Protein AF-A0A917WLZ9-F1 (afdb_monomer_lite)

Sequence (105 aa):
MALDDQMRDAAAGGGAPDATLGRAFGTPAGMTPEDIEARSELGRFIPKASLPGDRDDLIAGATEMNAPDEVIDVLSRLPEGEVYDTVYQAWAALGGRNEDPSRRP

InterPro domains:
  IPR021527 Protein of unknown function DUF2795 [PF11387] (39-88)

pLDDT: mean 71.89, std 22.55, range [35.66, 96.69]

Structure (mmCIF, N/CA/C/O backbone):
data_AF-A0A917WLZ9-F1
#
_entry.id   AF-A0A917WLZ9-F1
#
loop_
_atom_site.group_PDB
_atom_site.id
_atom_site.type_symbol
_atom_site.label_atom_id
_atom_site.label_alt_id
_atom_site.label_comp_id
_atom_site.label_asym_id
_atom_site.label_entity_id
_atom_site.label_seq_id
_atom_site.pdbx_PDB_ins_code
_atom_site.Cartn_x
_atom_site.Cartn_y
_atom_site.Cartn_z
_atom_site.occupancy
_atom_site.B_iso_or_equiv
_atom_site.auth_seq_id
_atom_site.auth_comp_id
_atom_site.auth_asym_id
_atom_site.auth_atom_id
_atom_site.pdbx_PDB_model_num
ATOM 1 N N . MET A 1 1 ? 46.312 -7.351 -34.053 1.00 46.97 1 MET A N 1
ATOM 2 C CA . MET A 1 1 ? 44.949 -7.774 -34.422 1.00 46.97 1 MET A CA 1
ATOM 3 C C . MET A 1 1 ? 44.901 -9.287 -34.294 1.00 46.97 1 MET A C 1
ATOM 5 O O . MET A 1 1 ? 45.499 -9.956 -35.120 1.00 46.97 1 MET A O 1
ATOM 9 N N . ALA A 1 2 ? 44.324 -9.786 -33.203 1.00 42.12 2 ALA A N 1
ATOM 10 C CA . ALA A 1 2 ? 43.895 -11.173 -33.007 1.00 42.12 2 ALA A CA 1
ATOM 11 C C . ALA A 1 2 ? 42.988 -11.152 -31.767 1.00 42.12 2 ALA A C 1
ATOM 13 O O . ALA A 1 2 ? 43.446 -10.811 -30.678 1.00 42.12 2 ALA A O 1
ATOM 14 N N . LEU A 1 3 ? 41.695 -11.365 -31.988 1.00 47.81 3 LEU A N 1
ATOM 15 C CA . LEU A 1 3 ? 40.606 -11.278 -31.024 1.00 47.81 3 LEU A CA 1
ATOM 16 C C . LEU A 1 3 ? 39.925 -12.643 -31.034 1.00 47.81 3 LEU A C 1
ATOM 18 O O . LEU A 1 3 ? 38.979 -12.786 -31.781 1.00 47.81 3 LEU A O 1
ATOM 22 N N . ASP A 1 4 ? 40.397 -13.616 -30.259 1.00 44.97 4 ASP A N 1
ATOM 23 C CA . ASP A 1 4 ? 39.753 -14.932 -30.144 1.00 44.97 4 ASP A CA 1
ATOM 24 C C . ASP A 1 4 ? 40.293 -15.658 -28.900 1.00 44.97 4 ASP A C 1
ATOM 26 O O . ASP A 1 4 ? 41.377 -16.226 -28.963 1.00 44.97 4 ASP A O 1
ATOM 30 N N . ASP A 1 5 ? 39.582 -15.588 -27.768 1.00 42.75 5 ASP A N 1
ATOM 31 C CA . ASP A 1 5 ? 39.465 -16.698 -26.794 1.00 42.75 5 ASP A CA 1
ATOM 32 C C . ASP A 1 5 ? 38.358 -16.378 -25.772 1.00 42.75 5 ASP A C 1
ATOM 34 O O . ASP A 1 5 ? 38.55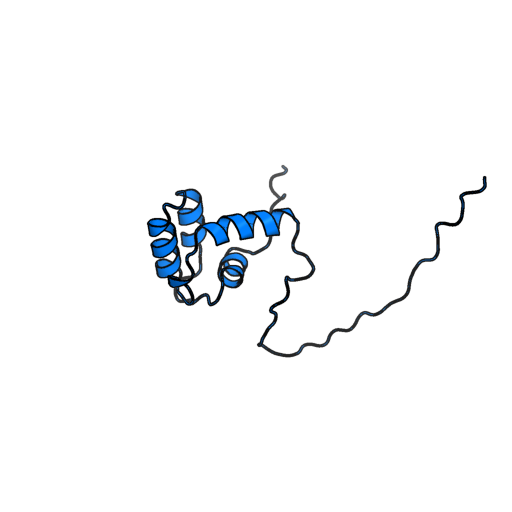4 -16.190 -24.571 1.00 42.75 5 ASP A O 1
ATOM 38 N N . GLN A 1 6 ? 37.143 -16.234 -26.292 1.00 53.31 6 GLN A N 1
ATOM 39 C CA . GLN A 1 6 ? 35.942 -16.482 -25.514 1.00 53.31 6 GLN A CA 1
ATOM 40 C C . GLN A 1 6 ? 35.829 -18.006 -25.403 1.00 53.31 6 GLN A C 1
ATOM 42 O O . GLN A 1 6 ? 35.624 -18.635 -26.433 1.00 53.31 6 GLN A O 1
ATOM 47 N N . MET A 1 7 ? 36.021 -18.57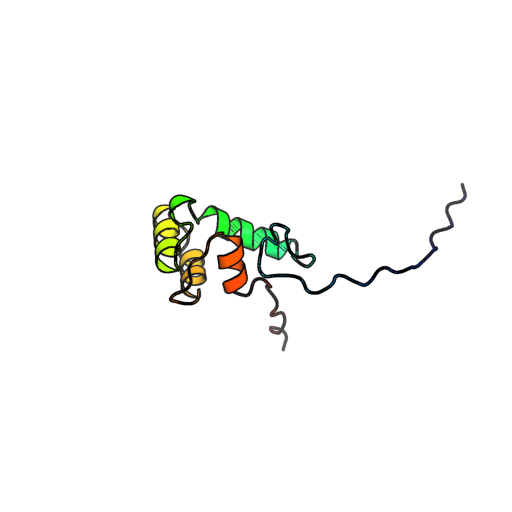0 -24.199 1.00 46.59 7 MET A N 1
ATOM 48 C CA . MET A 1 7 ? 35.411 -19.811 -23.664 1.00 46.59 7 MET A CA 1
ATOM 49 C C . MET A 1 7 ? 36.260 -20.404 -22.525 1.00 46.59 7 MET A C 1
ATOM 51 O O . MET A 1 7 ? 37.178 -21.193 -22.742 1.00 46.59 7 MET A O 1
ATOM 55 N N . ARG A 1 8 ? 35.873 -20.115 -21.277 1.00 43.78 8 ARG A N 1
ATOM 56 C CA . ARG A 1 8 ? 36.077 -21.057 -20.168 1.00 43.78 8 ARG A CA 1
ATOM 57 C C . ARG A 1 8 ? 34.886 -21.013 -19.219 1.00 43.78 8 ARG A C 1
ATOM 59 O O . ARG A 1 8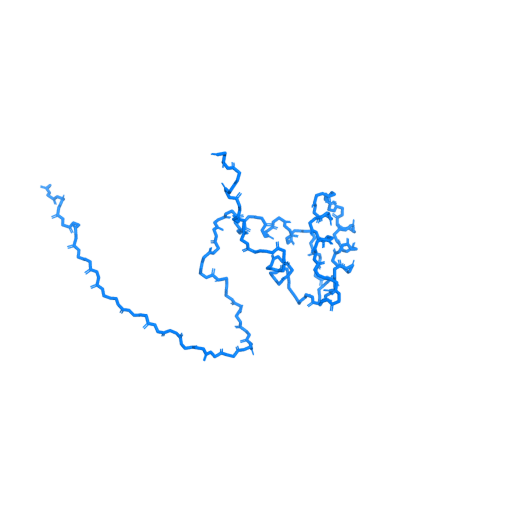 ? 34.753 -20.125 -18.384 1.00 43.78 8 ARG A O 1
ATOM 66 N N . ASP A 1 9 ? 34.023 -21.991 -19.439 1.00 37.25 9 ASP A N 1
ATOM 67 C CA . ASP A 1 9 ? 32.874 -22.374 -18.635 1.00 37.25 9 ASP A CA 1
ATOM 68 C C . ASP A 1 9 ? 33.238 -22.871 -17.224 1.00 37.25 9 ASP A C 1
ATOM 70 O O . ASP A 1 9 ? 34.282 -23.487 -17.009 1.00 37.25 9 ASP A O 1
ATOM 74 N N . ALA A 1 10 ? 32.258 -22.673 -16.337 1.00 41.81 10 ALA A N 1
ATOM 75 C CA . ALA A 1 10 ? 31.784 -23.567 -15.274 1.00 41.81 10 ALA A CA 1
ATOM 76 C C . ALA A 1 10 ? 32.684 -23.951 -14.076 1.00 41.81 10 ALA A C 1
ATOM 78 O O . ALA A 1 10 ? 33.612 -24.743 -14.189 1.00 41.81 10 ALA A O 1
ATOM 79 N N . ALA A 1 11 ? 32.246 -23.529 -12.879 1.00 36.84 11 ALA A N 1
ATOM 80 C CA . ALA A 1 11 ? 32.037 -24.368 -11.679 1.00 36.84 11 ALA A CA 1
ATOM 81 C C . ALA A 1 11 ? 31.471 -23.476 -10.548 1.00 36.84 11 ALA A C 1
ATOM 83 O O . ALA A 1 11 ? 32.097 -22.504 -10.148 1.00 36.84 11 ALA A O 1
ATOM 84 N N . ALA A 1 12 ? 30.199 -23.631 -10.177 1.00 42.94 12 ALA A N 1
ATOM 85 C CA . ALA A 1 12 ? 29.711 -24.524 -9.117 1.00 42.94 12 ALA A CA 1
ATOM 86 C C . ALA A 1 12 ? 29.736 -23.880 -7.716 1.00 42.94 12 ALA A C 1
ATOM 88 O O . ALA A 1 12 ? 30.784 -23.553 -7.171 1.00 42.94 12 ALA A O 1
ATOM 89 N N . GLY A 1 13 ? 28.547 -23.758 -7.124 1.00 35.88 13 GLY A N 1
ATOM 90 C CA . GLY A 1 13 ? 28.353 -23.309 -5.748 1.00 35.88 13 GLY A CA 1
ATOM 91 C C . GLY A 1 13 ? 26.879 -23.262 -5.358 1.00 35.88 13 GLY A C 1
ATOM 92 O O . GLY A 1 13 ? 26.406 -22.248 -4.862 1.00 35.88 13 GLY A O 1
ATOM 93 N N . GLY A 1 14 ? 26.131 -24.331 -5.649 1.00 45.91 14 GLY A N 1
ATOM 94 C CA . GLY A 1 14 ? 24.788 -24.524 -5.109 1.00 45.91 14 GLY A CA 1
ATOM 95 C C . GLY A 1 14 ? 24.868 -24.934 -3.640 1.00 45.91 14 GLY A C 1
ATOM 96 O O . GLY A 1 14 ? 25.574 -25.882 -3.303 1.00 45.91 14 GLY A O 1
ATOM 97 N N . GLY A 1 15 ? 24.138 -24.221 -2.785 1.00 41.72 15 GLY A N 1
ATOM 98 C CA . GLY A 1 15 ? 23.960 -24.571 -1.380 1.00 41.72 15 GLY A CA 1
ATOM 99 C C . GLY A 1 15 ? 23.716 -23.346 -0.510 1.00 41.72 15 GLY A C 1
ATOM 100 O O . GLY A 1 15 ? 24.645 -22.843 0.110 1.00 41.72 15 GLY A O 1
ATOM 101 N N . ALA A 1 16 ? 22.467 -22.887 -0.433 1.00 47.56 16 ALA A N 1
ATOM 102 C CA . ALA A 1 16 ? 22.026 -22.039 0.670 1.00 47.56 16 ALA A CA 1
ATOM 103 C C . ALA A 1 16 ? 20.999 -22.837 1.494 1.00 47.56 16 ALA A C 1
ATOM 105 O O . ALA A 1 16 ? 19.982 -23.248 0.930 1.00 47.56 16 ALA A O 1
ATOM 106 N N . PRO A 1 17 ? 21.287 -23.138 2.774 1.00 43.25 17 PRO A N 1
ATOM 107 C CA . PRO A 1 17 ? 20.392 -23.896 3.633 1.00 43.25 17 PRO A CA 1
ATOM 108 C C . PRO A 1 17 ? 19.203 -23.054 4.102 1.00 43.25 17 PRO A C 1
ATOM 110 O O . PRO A 1 17 ? 19.330 -21.861 4.376 1.00 43.25 17 PRO A O 1
ATOM 113 N N . ASP A 1 18 ? 18.074 -23.743 4.233 1.00 46.53 18 ASP A N 1
ATOM 114 C CA . ASP A 1 18 ? 16.902 -23.359 5.010 1.00 46.53 18 ASP A CA 1
ATOM 115 C C . ASP A 1 18 ? 17.317 -22.768 6.369 1.00 46.53 18 ASP A C 1
ATOM 117 O O . ASP A 1 18 ? 17.911 -23.450 7.206 1.00 46.53 18 ASP A O 1
ATOM 121 N N . ALA A 1 19 ? 17.058 -21.475 6.561 1.00 35.66 19 ALA A N 1
ATOM 122 C CA . ALA A 1 19 ? 17.147 -20.825 7.858 1.00 35.66 19 ALA A CA 1
ATOM 123 C C . ALA A 1 19 ? 16.233 -19.594 7.891 1.00 35.66 19 ALA A C 1
ATOM 125 O O . ALA A 1 19 ? 16.601 -18.502 7.464 1.00 35.66 19 ALA A O 1
ATOM 126 N N . THR A 1 20 ? 15.078 -19.802 8.519 1.00 36.16 20 THR A N 1
ATOM 127 C CA . THR A 1 20 ? 14.510 -18.864 9.493 1.00 36.16 20 THR A CA 1
ATOM 128 C C . THR A 1 20 ? 13.746 -17.665 8.927 1.00 36.16 20 THR A C 1
ATOM 130 O O . THR A 1 20 ? 14.305 -16.693 8.432 1.00 36.16 20 THR A O 1
ATOM 133 N N . LEU A 1 21 ? 12.427 -17.708 9.138 1.00 48.88 21 LEU A N 1
ATOM 134 C CA . LEU A 1 21 ? 11.547 -16.552 9.330 1.00 48.88 21 LEU A CA 1
ATOM 135 C C . LEU A 1 21 ? 12.289 -15.390 10.017 1.00 48.88 21 LEU A C 1
ATOM 137 O O . LEU A 1 21 ? 12.481 -15.393 11.231 1.00 48.88 21 LEU A O 1
ATOM 141 N N . GLY A 1 22 ? 12.716 -14.400 9.236 1.00 40.97 22 GLY A N 1
ATOM 142 C CA . GLY A 1 22 ? 13.363 -13.204 9.759 1.00 40.97 22 GLY A CA 1
ATOM 143 C C . GLY A 1 22 ? 14.360 -12.592 8.782 1.00 40.97 22 GLY A C 1
ATOM 144 O O . GLY A 1 22 ? 15.462 -13.093 8.604 1.00 40.97 22 GLY A O 1
ATOM 145 N N . ARG A 1 23 ? 14.010 -11.418 8.242 1.00 45.25 23 ARG A N 1
ATOM 146 C CA . ARG A 1 23 ? 14.958 -10.449 7.660 1.00 45.25 23 ARG A CA 1
ATOM 147 C C . ARG A 1 23 ? 15.571 -10.795 6.287 1.00 45.25 23 ARG A C 1
ATOM 149 O O . ARG A 1 23 ? 16.760 -10.580 6.080 1.00 45.25 23 ARG A O 1
ATOM 156 N N . ALA A 1 24 ? 14.765 -11.146 5.286 1.00 43.78 24 ALA A N 1
ATOM 157 C CA . ALA A 1 24 ? 15.169 -10.961 3.886 1.00 43.78 24 ALA A CA 1
ATOM 158 C C . ALA A 1 24 ? 14.823 -9.532 3.412 1.00 43.78 24 ALA A C 1
ATOM 160 O O . ALA A 1 24 ? 13.889 -9.319 2.647 1.00 43.78 24 ALA A O 1
ATOM 161 N N . PHE A 1 25 ? 15.571 -8.525 3.883 1.00 44.97 25 PHE A N 1
ATOM 162 C CA . PHE A 1 25 ? 15.630 -7.215 3.212 1.00 44.97 25 PHE A CA 1
ATOM 163 C C . PHE A 1 25 ? 16.680 -7.297 2.104 1.00 44.97 25 PHE A C 1
ATOM 165 O O . PHE A 1 25 ? 17.779 -6.763 2.211 1.00 44.97 25 PHE A O 1
ATOM 172 N N . GLY A 1 26 ? 16.347 -8.037 1.060 1.00 43.94 26 GLY A N 1
ATOM 173 C CA . GLY A 1 26 ? 17.144 -8.158 -0.146 1.00 43.94 26 GLY A CA 1
ATOM 174 C C . GLY A 1 26 ? 16.197 -8.649 -1.214 1.00 43.94 26 GLY A C 1
ATOM 175 O O . GLY A 1 26 ? 15.624 -9.722 -1.063 1.00 43.94 26 GLY A O 1
ATOM 176 N N . THR A 1 27 ? 15.964 -7.817 -2.225 1.00 46.97 27 THR A N 1
ATOM 177 C CA . THR A 1 27 ? 15.190 -8.158 -3.423 1.00 46.97 27 THR A CA 1
ATOM 178 C C . THR A 1 27 ? 15.447 -9.611 -3.822 1.00 46.97 27 THR A C 1
ATOM 180 O O . THR A 1 27 ? 16.620 -9.967 -3.979 1.00 46.97 27 THR A O 1
ATOM 183 N N . PRO A 1 28 ? 14.408 -10.453 -3.959 1.00 49.38 28 PRO A N 1
ATOM 184 C CA . PRO A 1 28 ? 14.605 -11.829 -4.383 1.00 49.38 28 PRO A CA 1
ATOM 185 C C . PRO A 1 28 ? 15.334 -11.827 -5.729 1.00 49.38 28 PRO A C 1
ATOM 187 O O . PRO A 1 28 ? 14.962 -11.099 -6.652 1.00 49.38 28 PRO A O 1
ATOM 190 N N . ALA A 1 29 ? 16.406 -12.614 -5.830 1.00 46.72 29 ALA A N 1
ATOM 191 C CA . ALA A 1 29 ? 17.046 -12.889 -7.107 1.00 46.72 29 ALA A CA 1
ATOM 192 C C . ALA A 1 29 ? 15.994 -13.552 -8.013 1.00 46.72 29 ALA A C 1
ATOM 194 O O . ALA A 1 29 ? 15.564 -14.668 -7.734 1.00 46.72 29 ALA A O 1
ATOM 195 N N . GLY A 1 30 ? 15.522 -12.823 -9.028 1.00 52.78 30 GLY A N 1
ATOM 196 C CA . GLY A 1 30 ? 14.404 -13.237 -9.886 1.00 52.78 30 GLY A CA 1
ATOM 197 C C . GLY A 1 30 ? 13.386 -12.140 -10.213 1.00 52.78 30 GLY A C 1
ATOM 198 O O . GLY A 1 30 ? 12.506 -12.386 -11.024 1.00 52.78 30 GLY A O 1
ATOM 199 N N . MET A 1 31 ? 13.498 -10.945 -9.622 1.00 58.56 31 MET A N 1
ATOM 200 C CA . MET A 1 31 ? 12.646 -9.803 -9.978 1.00 58.56 31 MET A CA 1
ATOM 201 C C . MET A 1 31 ? 13.058 -9.255 -11.353 1.00 58.56 31 MET A C 1
ATOM 203 O O . MET A 1 31 ? 14.203 -8.825 -11.532 1.00 58.56 31 MET A O 1
ATOM 207 N N . THR A 1 32 ? 12.155 -9.300 -12.331 1.00 63.97 32 THR A N 1
ATOM 208 C CA . THR A 1 32 ? 12.398 -8.708 -13.654 1.00 63.97 32 THR A CA 1
ATOM 209 C C . THR A 1 32 ? 12.435 -7.173 -13.547 1.00 63.97 32 THR A C 1
ATOM 211 O O . THR A 1 32 ? 11.926 -6.603 -12.577 1.00 63.97 32 THR A O 1
ATOM 214 N N . PRO A 1 33 ? 13.033 -6.452 -14.511 1.00 63.38 33 PRO A N 1
ATOM 215 C CA . PRO A 1 33 ? 12.937 -4.990 -14.554 1.00 63.38 33 PRO A CA 1
ATOM 216 C C . PRO A 1 33 ? 11.483 -4.488 -14.518 1.00 63.38 33 PRO A C 1
ATOM 218 O O . PRO A 1 33 ? 11.201 -3.483 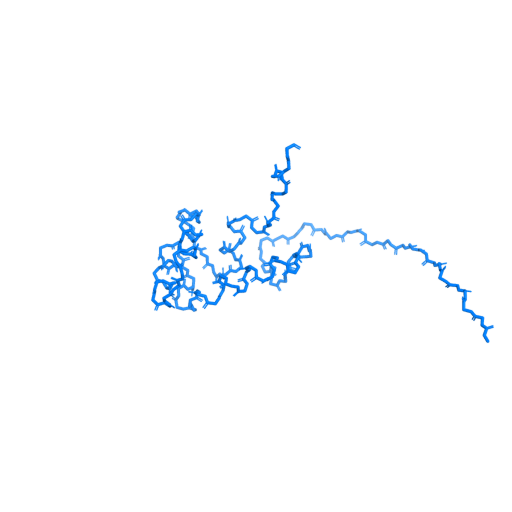-13.871 1.00 63.38 33 PRO A O 1
ATOM 221 N N . GLU A 1 34 ? 10.570 -5.232 -15.143 1.00 65.31 34 GLU A N 1
ATOM 222 C CA . GLU A 1 34 ? 9.129 -4.959 -15.192 1.00 65.31 34 GLU A CA 1
ATOM 223 C C . GLU A 1 34 ? 8.492 -5.085 -13.798 1.00 65.31 34 GLU A C 1
ATOM 225 O O . GLU A 1 34 ? 7.725 -4.220 -13.377 1.00 65.31 34 GLU A O 1
ATOM 230 N N . ASP A 1 35 ? 8.886 -6.102 -13.025 1.00 68.50 35 ASP A N 1
ATOM 231 C CA . ASP A 1 35 ? 8.444 -6.272 -11.636 1.00 68.50 35 ASP A CA 1
ATOM 232 C C . ASP A 1 35 ? 8.923 -5.118 -10.732 1.00 68.50 35 ASP A C 1
ATOM 234 O O . ASP A 1 35 ? 8.212 -4.683 -9.820 1.00 68.50 35 ASP A O 1
ATOM 238 N N . ILE A 1 36 ? 10.134 -4.597 -10.970 1.00 74.19 36 ILE A N 1
ATOM 239 C CA . ILE A 1 36 ? 10.672 -3.446 -10.227 1.00 74.19 36 ILE A CA 1
ATOM 240 C C . ILE A 1 36 ? 9.883 -2.176 -10.552 1.00 74.19 36 ILE A C 1
ATOM 242 O O . ILE A 1 36 ? 9.610 -1.386 -9.640 1.00 74.19 36 ILE A O 1
ATOM 246 N N . GLU A 1 37 ? 9.534 -1.974 -11.822 1.00 78.38 37 GLU A N 1
ATOM 247 C CA . GLU A 1 37 ? 8.763 -0.820 -12.280 1.00 78.38 37 GLU A CA 1
ATOM 248 C C . GLU A 1 37 ? 7.343 -0.849 -11.702 1.00 78.38 37 GLU A C 1
ATOM 250 O O . GLU A 1 37 ? 6.962 0.094 -11.006 1.00 78.38 37 GLU A O 1
ATOM 255 N N . ALA A 1 38 ? 6.642 -1.981 -11.825 1.00 76.31 38 ALA A N 1
ATOM 256 C CA . ALA A 1 38 ? 5.303 -2.175 -11.262 1.00 76.31 38 ALA A CA 1
ATOM 257 C C . ALA A 1 38 ? 5.275 -1.993 -9.733 1.00 76.31 38 ALA A C 1
ATOM 259 O O . ALA A 1 38 ? 4.387 -1.341 -9.176 1.00 76.31 38 ALA A O 1
ATOM 260 N N . ARG A 1 39 ? 6.287 -2.509 -9.019 1.00 83.19 39 ARG A N 1
ATOM 261 C CA . ARG A 1 39 ? 6.408 -2.279 -7.570 1.00 83.19 39 ARG A CA 1
ATOM 262 C C . ARG A 1 39 ? 6.645 -0.804 -7.248 1.00 83.19 39 ARG A C 1
ATOM 264 O O . ARG A 1 39 ? 6.133 -0.304 -6.249 1.00 83.19 39 ARG A O 1
ATOM 271 N N . SER A 1 40 ? 7.478 -0.124 -8.033 1.00 83.94 40 SER A N 1
ATOM 272 C CA . SER A 1 40 ? 7.813 1.285 -7.791 1.00 83.94 40 SER A CA 1
ATOM 273 C C . SER A 1 40 ? 6.617 2.198 -8.048 1.00 83.94 40 SER A C 1
ATO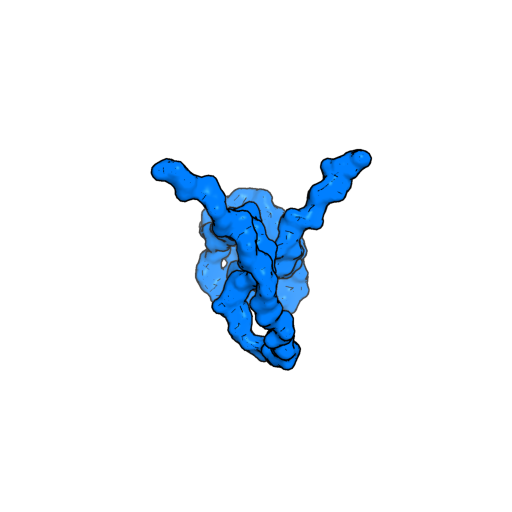M 275 O O . SER A 1 40 ? 6.431 3.172 -7.319 1.00 83.94 40 SER A O 1
ATOM 277 N N . GLU A 1 41 ? 5.795 1.858 -9.037 1.00 85.31 41 GLU A N 1
ATOM 278 C CA . GLU A 1 41 ? 4.521 2.516 -9.307 1.00 85.31 41 GLU A CA 1
ATOM 279 C C . GLU A 1 41 ? 3.557 2.370 -8.127 1.00 85.31 41 GLU A C 1
ATOM 281 O O . GLU A 1 41 ? 3.112 3.379 -7.582 1.00 85.31 41 GLU A O 1
ATOM 286 N N . LEU A 1 42 ? 3.345 1.145 -7.631 1.00 85.75 42 LEU A N 1
ATOM 287 C CA . LEU A 1 42 ? 2.524 0.909 -6.439 1.00 85.75 42 LEU A CA 1
ATOM 288 C C . LEU A 1 42 ? 3.072 1.657 -5.210 1.00 85.75 42 LEU A C 1
ATOM 290 O O . LEU A 1 42 ? 2.340 2.327 -4.482 1.00 85.75 42 LEU A O 1
ATOM 294 N N . GLY A 1 43 ? 4.389 1.598 -5.001 1.00 88.00 43 GLY A N 1
ATOM 295 C CA . GLY A 1 43 ? 5.061 2.246 -3.876 1.00 88.00 43 GLY A CA 1
ATOM 296 C C . GLY A 1 43 ? 5.001 3.774 -3.888 1.00 88.00 43 GLY A C 1
ATOM 297 O O . GLY A 1 43 ? 5.184 4.383 -2.835 1.00 88.00 43 GLY A O 1
ATOM 298 N N . ARG A 1 44 ? 4.723 4.407 -5.035 1.00 91.50 44 ARG A N 1
ATOM 299 C CA . ARG A 1 44 ? 4.530 5.863 -5.118 1.00 91.50 44 ARG A CA 1
ATOM 300 C C . ARG A 1 44 ? 3.249 6.312 -4.420 1.00 91.50 44 ARG A C 1
ATOM 302 O O . ARG A 1 44 ? 3.211 7.443 -3.943 1.00 91.50 44 ARG A O 1
ATOM 309 N N . PHE A 1 45 ? 2.237 5.452 -4.359 1.00 94.62 45 PHE A N 1
ATOM 310 C CA . PHE A 1 45 ? 0.916 5.788 -3.830 1.00 94.62 45 PHE A CA 1
ATOM 311 C C . PHE A 1 45 ? 0.673 5.280 -2.410 1.00 94.62 45 PHE A C 1
ATOM 313 O O . PHE A 1 45 ? -0.343 5.616 -1.822 1.00 94.62 45 PHE A O 1
ATOM 320 N N . ILE A 1 46 ? 1.604 4.525 -1.826 1.00 92.31 46 ILE A N 1
ATOM 321 C CA . ILE A 1 46 ? 1.481 4.044 -0.448 1.00 92.31 46 ILE A CA 1
ATOM 322 C C . ILE A 1 46 ? 2.282 4.970 0.479 1.00 92.31 46 ILE A C 1
ATOM 324 O O . ILE A 1 46 ? 3.520 4.919 0.479 1.00 92.31 46 ILE A O 1
ATOM 328 N N . PRO A 1 47 ? 1.626 5.830 1.282 1.00 90.62 47 PRO A N 1
ATOM 329 C CA . PRO A 1 47 ? 2.333 6.684 2.221 1.00 90.62 47 PRO A CA 1
ATOM 330 C C . PRO A 1 47 ? 2.897 5.849 3.375 1.00 90.62 47 PRO A C 1
ATOM 332 O O . PRO A 1 47 ? 2.308 4.866 3.814 1.00 90.62 47 PRO A O 1
ATOM 335 N N . LYS A 1 48 ? 4.026 6.289 3.945 1.00 90.00 48 LYS A N 1
ATOM 336 C CA . LYS A 1 48 ? 4.620 5.631 5.125 1.00 90.00 48 LYS A CA 1
ATOM 337 C C . LYS A 1 48 ? 3.679 5.590 6.333 1.00 90.00 48 LYS A C 1
ATOM 339 O O . LYS A 1 48 ? 3.899 4.775 7.211 1.00 90.00 48 LYS A O 1
ATOM 344 N N . ALA A 1 49 ? 2.691 6.483 6.393 1.00 91.38 49 ALA A N 1
ATOM 345 C CA . ALA A 1 49 ? 1.701 6.523 7.466 1.00 91.38 49 ALA A CA 1
ATOM 346 C C . ALA A 1 49 ? 0.713 5.345 7.416 1.00 91.38 49 ALA A C 1
ATOM 348 O O . ALA A 1 49 ? 0.186 4.979 8.458 1.00 91.38 49 ALA A O 1
ATOM 349 N N . SER A 1 50 ? 0.518 4.731 6.244 1.00 92.75 50 SER A N 1
ATOM 350 C CA . SER A 1 50 ? -0.304 3.525 6.065 1.00 92.75 50 SER A CA 1
ATOM 351 C C . SER A 1 50 ? 0.464 2.229 6.332 1.00 92.75 50 SER A C 1
ATOM 353 O O . SER A 1 50 ? -0.047 1.151 6.059 1.00 92.75 50 SER A O 1
ATOM 355 N N . LEU A 1 51 ? 1.719 2.315 6.791 1.00 89.75 51 LEU A N 1
ATOM 356 C CA . LEU A 1 51 ? 2.569 1.162 7.072 1.00 89.75 51 LEU A CA 1
ATOM 357 C C . LEU A 1 51 ? 3.135 1.240 8.504 1.00 89.75 51 LEU A C 1
ATOM 359 O O . LEU A 1 51 ? 3.688 2.278 8.880 1.00 89.75 51 LEU A O 1
ATOM 363 N N . PRO A 1 52 ? 3.108 0.140 9.278 1.00 94.81 52 PRO A N 1
ATOM 364 C CA . PRO A 1 52 ? 2.389 -1.103 8.994 1.00 94.81 52 PRO A CA 1
ATOM 365 C C . PRO A 1 52 ? 0.870 -0.874 8.966 1.00 94.81 52 PRO A C 1
ATOM 367 O O . PRO A 1 52 ? 0.361 -0.105 9.777 1.00 94.81 52 PRO A O 1
ATOM 370 N N . GLY A 1 53 ? 0.172 -1.537 8.047 1.00 95.00 53 GLY A N 1
ATOM 371 C CA . GLY A 1 53 ? -1.275 -1.389 7.881 1.00 95.00 53 GLY A CA 1
ATOM 372 C C . GLY A 1 53 ? -1.883 -2.544 7.098 1.00 95.00 53 GLY A C 1
ATOM 373 O O . GLY A 1 53 ? -1.169 -3.292 6.419 1.00 95.00 53 GLY A O 1
ATOM 374 N N . ASP A 1 54 ? -3.190 -2.720 7.243 1.00 95.38 54 ASP A N 1
ATOM 375 C CA . ASP A 1 54 ? -3.943 -3.716 6.484 1.00 95.38 54 ASP A CA 1
ATOM 376 C C . ASP A 1 54 ? -4.347 -3.194 5.095 1.00 95.38 54 ASP A C 1
ATOM 378 O O . ASP A 1 54 ? -3.982 -2.094 4.672 1.00 95.38 54 ASP A O 1
ATOM 382 N N . ARG A 1 55 ? -5.083 -4.009 4.335 1.00 94.94 55 ARG A N 1
ATOM 383 C CA . ARG A 1 55 ? -5.584 -3.619 3.013 1.00 94.94 55 ARG A CA 1
ATOM 384 C C . ARG A 1 55 ? -6.338 -2.286 3.036 1.00 94.94 55 ARG A C 1
ATOM 386 O O . ARG A 1 55 ? -6.160 -1.482 2.120 1.00 94.94 55 ARG A O 1
ATOM 393 N N . ASP A 1 56 ? -7.179 -2.065 4.037 1.00 96.56 56 ASP A N 1
ATOM 394 C CA . ASP A 1 56 ? -8.048 -0.895 4.094 1.00 96.56 56 ASP A CA 1
ATOM 395 C C . ASP A 1 56 ? -7.226 0.356 4.454 1.00 96.56 56 ASP A C 1
ATOM 397 O O . ASP A 1 56 ? -7.424 1.409 3.841 1.00 96.56 56 ASP A O 1
ATOM 401 N N . ASP A 1 57 ? -6.219 0.224 5.328 1.00 96.69 57 ASP A N 1
ATOM 402 C CA . ASP A 1 57 ? -5.239 1.286 5.620 1.00 96.69 57 ASP A CA 1
ATOM 403 C C . ASP A 1 57 ? -4.437 1.702 4.373 1.00 96.69 57 ASP A C 1
ATOM 405 O O . ASP A 1 57 ? -4.168 2.892 4.142 1.00 96.69 57 ASP A O 1
ATOM 409 N N . LEU A 1 58 ? -4.048 0.722 3.548 1.00 95.31 58 LEU A N 1
ATOM 410 C CA . LEU A 1 58 ? -3.331 0.963 2.295 1.00 95.31 58 LEU A CA 1
ATOM 411 C C . LEU A 1 58 ? -4.222 1.650 1.254 1.00 95.31 58 LEU A C 1
ATOM 413 O O . LEU A 1 58 ? -3.774 2.600 0.609 1.00 95.31 58 LEU A O 1
ATOM 417 N N . ILE A 1 59 ? -5.476 1.209 1.105 1.00 96.00 59 ILE A N 1
ATOM 418 C CA . ILE A 1 59 ? -6.458 1.839 0.207 1.00 96.00 59 ILE A CA 1
ATOM 419 C C . ILE A 1 59 ? -6.746 3.274 0.649 1.00 96.00 59 ILE A C 1
ATOM 421 O O . ILE A 1 59 ? -6.775 4.176 -0.192 1.00 96.00 59 ILE A O 1
ATOM 425 N N . ALA A 1 60 ? -6.922 3.509 1.952 1.00 96.50 60 ALA A N 1
ATOM 426 C CA . ALA A 1 60 ? -7.146 4.844 2.495 1.00 96.50 60 ALA A CA 1
ATOM 427 C C . ALA A 1 60 ? -5.964 5.774 2.187 1.00 96.50 60 ALA A C 1
ATOM 429 O O . ALA A 1 60 ? -6.162 6.847 1.617 1.00 96.50 60 ALA A O 1
ATOM 430 N N . GLY A 1 61 ? -4.731 5.328 2.451 1.00 95.56 61 GLY A N 1
ATOM 431 C CA . GLY A 1 61 ? -3.529 6.108 2.145 1.00 95.56 61 GLY A CA 1
ATOM 432 C C . GLY A 1 61 ? -3.330 6.377 0.654 1.00 95.56 61 GLY A C 1
ATOM 433 O O . GLY A 1 61 ? -2.959 7.485 0.264 1.00 95.56 61 GLY A O 1
ATOM 434 N N . ALA A 1 62 ? -3.622 5.390 -0.193 1.00 95.31 62 ALA A N 1
ATOM 435 C CA . ALA A 1 62 ? -3.594 5.561 -1.641 1.00 95.31 62 ALA A CA 1
ATOM 436 C C . ALA A 1 62 ? -4.652 6.567 -2.114 1.00 95.31 62 ALA A C 1
ATOM 438 O O . ALA A 1 62 ? -4.362 7.437 -2.936 1.00 95.31 62 ALA A O 1
ATOM 439 N N . THR A 1 63 ? -5.851 6.521 -1.538 1.00 95.56 63 THR A N 1
ATOM 440 C CA . THR A 1 63 ? -6.924 7.479 -1.835 1.00 95.56 63 THR A CA 1
ATOM 441 C C . THR A 1 63 ? -6.533 8.901 -1.427 1.00 95.56 63 THR A C 1
ATOM 443 O O . THR A 1 63 ? -6.705 9.835 -2.209 1.00 95.56 63 THR A O 1
ATOM 446 N N . GLU A 1 64 ? -5.931 9.083 -0.246 1.00 95.62 64 GLU A N 1
ATOM 447 C CA . GLU A 1 64 ? -5.404 10.382 0.206 1.00 95.62 64 GLU A CA 1
ATOM 448 C C . GLU A 1 64 ? -4.324 10.936 -0.738 1.00 95.62 64 GLU A C 1
ATOM 450 O O . GLU A 1 64 ? -4.249 12.142 -0.988 1.00 95.62 64 GLU A O 1
ATOM 455 N N . MET A 1 65 ? -3.519 10.044 -1.317 1.00 93.81 65 MET A N 1
ATOM 456 C CA . MET A 1 65 ? -2.501 10.360 -2.320 1.00 93.81 65 MET A CA 1
ATOM 457 C C . MET A 1 65 ? -3.078 10.615 -3.725 1.00 93.81 65 MET A C 1
ATOM 459 O O . MET A 1 65 ? -2.307 10.887 -4.646 1.00 93.81 65 MET A O 1
ATOM 463 N N . ASN A 1 66 ? -4.406 10.578 -3.896 1.00 94.75 66 ASN A N 1
ATOM 464 C CA . ASN A 1 66 ? -5.096 10.629 -5.191 1.00 94.75 66 ASN A CA 1
ATOM 465 C C . ASN A 1 66 ? -4.569 9.563 -6.164 1.00 94.75 66 ASN A C 1
ATOM 467 O O . ASN A 1 66 ? -4.282 9.851 -7.329 1.00 94.75 66 ASN A O 1
ATOM 471 N N . ALA A 1 67 ? -4.388 8.340 -5.663 1.00 93.25 67 ALA A N 1
ATOM 472 C CA . ALA A 1 67 ? -4.001 7.217 -6.495 1.00 93.25 67 ALA A CA 1
ATOM 473 C C . ALA A 1 67 ? -5.055 6.960 -7.588 1.00 93.25 67 ALA A C 1
ATOM 475 O O . ALA A 1 67 ? -6.251 7.119 -7.334 1.00 93.25 67 ALA A O 1
ATOM 476 N N . PRO A 1 68 ? -4.628 6.548 -8.791 1.00 93.62 68 PRO A N 1
ATOM 477 C CA . PRO A 1 68 ? -5.536 6.089 -9.835 1.00 93.62 68 PRO A CA 1
ATOM 478 C C . PRO A 1 68 ? -6.429 4.932 -9.367 1.00 93.62 68 PRO A C 1
ATOM 480 O O . PRO A 1 68 ? -5.985 4.083 -8.592 1.00 93.62 68 PRO A O 1
ATOM 483 N N . ASP A 1 69 ? -7.644 4.834 -9.914 1.00 92.00 69 ASP A N 1
ATOM 484 C CA . ASP A 1 69 ? -8.589 3.753 -9.588 1.00 92.00 69 ASP A CA 1
ATOM 485 C C . ASP A 1 69 ? -7.984 2.360 -9.825 1.00 92.00 69 ASP A C 1
ATOM 487 O O . ASP A 1 69 ? -8.209 1.446 -9.043 1.00 92.00 69 ASP A O 1
ATOM 491 N N . GLU A 1 70 ? -7.131 2.204 -10.843 1.00 89.62 70 GLU A N 1
ATOM 492 C CA . GLU A 1 70 ? -6.399 0.956 -11.109 1.00 89.62 70 GLU A CA 1
ATOM 493 C C . GLU A 1 70 ? -5.503 0.521 -9.937 1.00 89.62 70 GLU A C 1
ATOM 495 O O . GLU A 1 70 ? -5.391 -0.670 -9.647 1.00 89.62 70 GLU A O 1
ATOM 500 N N . VAL A 1 71 ? -4.904 1.474 -9.217 1.00 90.75 71 VAL A N 1
ATOM 501 C CA . VAL A 1 71 ? -4.090 1.193 -8.029 1.00 90.75 71 VAL A CA 1
ATOM 502 C C . VAL A 1 71 ? -4.987 0.758 -6.875 1.00 90.75 71 VAL A C 1
ATOM 504 O O . VAL A 1 71 ? -4.654 -0.192 -6.165 1.00 90.75 71 VAL A O 1
ATOM 507 N N . ILE A 1 72 ? -6.141 1.407 -6.712 1.00 94.56 72 ILE A N 1
ATOM 508 C CA . ILE A 1 72 ? -7.134 1.041 -5.696 1.00 94.56 72 ILE A CA 1
ATOM 509 C C . ILE A 1 72 ? -7.685 -0.366 -5.961 1.00 94.56 72 ILE A C 1
ATOM 511 O O . ILE A 1 72 ? -7.725 -1.195 -5.050 1.00 94.56 72 ILE A O 1
ATOM 515 N N . ASP A 1 73 ? -8.021 -0.673 -7.213 1.00 92.44 73 ASP A N 1
ATOM 516 C CA . ASP A 1 73 ? -8.486 -1.990 -7.646 1.00 92.44 73 ASP A CA 1
ATOM 517 C C . ASP A 1 73 ? -7.439 -3.074 -7.386 1.00 92.44 73 ASP A C 1
ATOM 519 O O . ASP A 1 73 ? -7.783 -4.183 -6.971 1.00 92.44 73 ASP A O 1
ATOM 523 N N . VAL A 1 74 ? -6.157 -2.773 -7.603 1.00 90.69 74 VAL A N 1
ATOM 524 C CA . VAL A 1 74 ? -5.062 -3.693 -7.281 1.00 90.69 74 VAL A CA 1
ATOM 525 C C . VAL A 1 74 ? -4.968 -3.910 -5.772 1.00 90.69 74 VAL A C 1
ATOM 527 O O . VAL A 1 74 ? -4.974 -5.061 -5.339 1.00 90.69 74 VAL A O 1
ATOM 530 N N . LEU A 1 75 ? -4.951 -2.845 -4.965 1.00 92.62 75 LEU A N 1
ATOM 531 C CA . LEU A 1 75 ? -4.889 -2.952 -3.503 1.00 92.62 75 LEU A CA 1
ATOM 532 C C . LEU A 1 75 ? -6.091 -3.712 -2.926 1.00 92.62 75 LEU A C 1
ATOM 534 O O . LEU A 1 75 ? -5.920 -4.505 -2.005 1.00 92.62 75 LEU A O 1
ATOM 538 N N . SER A 1 76 ? -7.284 -3.567 -3.510 1.00 93.69 76 SER A N 1
ATOM 539 C CA . SER A 1 76 ? -8.490 -4.291 -3.074 1.00 93.69 76 SER A CA 1
ATOM 540 C C . SER A 1 76 ? -8.382 -5.820 -3.173 1.00 93.69 76 SER A C 1
ATOM 542 O O . SER A 1 76 ? -9.106 -6.537 -2.481 1.00 93.69 76 SER A O 1
ATOM 544 N N . ARG A 1 77 ? -7.450 -6.333 -3.988 1.00 92.62 77 ARG A N 1
ATOM 545 C CA . ARG A 1 77 ? -7.191 -7.775 -4.148 1.00 92.62 77 ARG A CA 1
ATOM 546 C C . ARG A 1 77 ? -6.295 -8.350 -3.057 1.00 92.62 77 ARG A C 1
ATOM 548 O O . ARG A 1 77 ? -6.106 -9.565 -3.033 1.00 92.62 77 ARG A O 1
ATOM 555 N N . LEU A 1 78 ? -5.726 -7.509 -2.191 1.00 92.56 78 LEU A N 1
ATOM 556 C CA . LEU A 1 78 ? -4.954 -7.983 -1.050 1.00 92.56 78 LEU A CA 1
ATOM 557 C C . LEU A 1 78 ? -5.826 -8.869 -0.140 1.00 92.56 78 LEU A C 1
ATOM 559 O O . LEU A 1 78 ? -7.019 -8.588 0.031 1.00 92.56 78 LEU A O 1
ATOM 563 N N . PRO A 1 79 ? -5.244 -9.926 0.450 1.00 91.25 79 PRO A N 1
ATOM 564 C CA . PRO A 1 79 ? -5.877 -10.692 1.512 1.00 91.25 79 PRO A CA 1
ATOM 565 C C . PRO A 1 79 ? -6.410 -9.815 2.652 1.00 91.25 79 PRO A C 1
ATOM 567 O O . PRO A 1 79 ? -5.764 -8.874 3.109 1.00 91.25 79 PRO A O 1
ATOM 570 N N . GLU A 1 80 ? -7.600 -10.155 3.137 1.00 88.94 80 GLU A N 1
ATOM 571 C CA . GLU A 1 80 ? -8.180 -9.539 4.331 1.00 88.94 80 GLU A CA 1
ATOM 572 C C . GLU A 1 80 ? -7.529 -10.089 5.600 1.00 88.94 80 GLU A C 1
ATOM 574 O O . GLU A 1 80 ? -7.178 -11.267 5.671 1.00 88.94 80 GLU A O 1
ATOM 579 N N . GLY A 1 81 ? -7.420 -9.250 6.633 1.00 89.12 81 GLY A N 1
ATOM 580 C CA . GLY A 1 81 ? -6.905 -9.666 7.941 1.00 89.12 81 GLY A CA 1
ATOM 581 C C . GLY A 1 81 ? -5.387 -9.866 8.003 1.00 89.12 81 GLY A C 1
ATOM 582 O O . GLY A 1 81 ? -4.887 -10.355 9.017 1.00 89.12 81 GLY A O 1
ATOM 583 N N . GLU A 1 82 ? -4.655 -9.482 6.957 1.00 92.25 82 GLU A N 1
ATOM 584 C CA . GLU A 1 82 ? -3.196 -9.397 6.956 1.00 92.25 82 GLU A CA 1
ATOM 585 C C . GLU A 1 82 ? -2.734 -7.953 7.173 1.00 92.25 82 GLU A C 1
ATOM 587 O O . GLU A 1 82 ? -3.356 -7.009 6.692 1.00 92.25 82 GLU A O 1
ATOM 592 N N . VAL A 1 83 ? -1.615 -7.794 7.881 1.00 94.56 83 VAL A N 1
ATOM 593 C CA . VAL A 1 83 ? -0.934 -6.507 8.056 1.00 94.56 83 VAL A CA 1
ATOM 594 C C . VAL A 1 83 ? 0.366 -6.551 7.273 1.00 94.56 83 VAL A C 1
ATOM 596 O O . VAL A 1 83 ? 1.166 -7.475 7.431 1.00 94.56 83 VAL A O 1
ATOM 599 N N . TYR A 1 84 ? 0.584 -5.529 6.456 1.00 91.94 84 TYR A N 1
ATOM 600 C CA . TYR A 1 84 ? 1.773 -5.385 5.636 1.00 91.94 84 TYR A CA 1
ATOM 601 C C . TYR A 1 84 ? 2.723 -4.381 6.286 1.00 91.94 84 TYR A C 1
ATOM 603 O O . TYR A 1 84 ? 2.402 -3.206 6.434 1.00 91.94 84 TYR A O 1
ATOM 611 N N . ASP A 1 85 ? 3.930 -4.822 6.638 1.00 92.06 85 ASP A N 1
ATOM 612 C CA . ASP A 1 85 ? 4.979 -3.960 7.199 1.00 92.06 85 ASP A CA 1
ATOM 613 C C . ASP A 1 85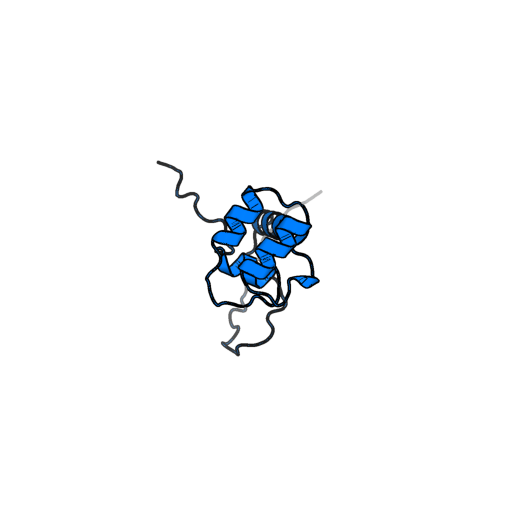 ? 5.639 -3.078 6.136 1.00 92.06 85 ASP A C 1
ATOM 615 O O . ASP A 1 85 ? 6.260 -2.053 6.428 1.00 92.06 85 ASP A O 1
ATOM 619 N N . THR A 1 86 ? 5.593 -3.524 4.879 1.00 90.31 86 THR A N 1
ATOM 620 C CA . THR A 1 86 ? 6.284 -2.869 3.769 1.00 90.31 86 THR A CA 1
ATOM 621 C C . THR A 1 86 ? 5.487 -2.978 2.479 1.00 90.31 86 THR A C 1
ATOM 623 O O . THR A 1 86 ? 4.797 -3.968 2.241 1.00 90.31 86 THR A O 1
ATOM 626 N N . VAL A 1 87 ? 5.706 -2.020 1.575 1.00 89.06 87 VAL A N 1
ATOM 627 C CA . VAL A 1 87 ? 5.204 -2.065 0.189 1.00 89.06 87 VAL A CA 1
ATOM 628 C C . VAL A 1 87 ? 5.572 -3.377 -0.510 1.00 89.06 87 VAL A C 1
ATOM 630 O O . VAL A 1 87 ? 4.789 -3.908 -1.287 1.00 89.06 87 VAL A O 1
ATOM 633 N N . TYR A 1 88 ? 6.761 -3.924 -0.232 1.00 86.31 88 TYR A N 1
ATOM 634 C CA . TYR A 1 88 ? 7.191 -5.190 -0.821 1.00 86.31 88 TYR A CA 1
ATOM 635 C C . TYR A 1 88 ? 6.316 -6.366 -0.377 1.00 86.31 88 TYR A C 1
ATOM 637 O O . TYR A 1 88 ? 5.986 -7.199 -1.212 1.00 86.31 88 TYR A O 1
ATOM 645 N N . GLN A 1 89 ? 5.926 -6.431 0.900 1.00 88.38 89 GLN A N 1
ATOM 646 C CA . GLN A 1 89 ? 5.031 -7.487 1.380 1.00 88.38 89 GLN A CA 1
ATOM 647 C C . GLN A 1 89 ? 3.651 -7.385 0.720 1.00 88.38 89 GLN A C 1
ATOM 649 O O . GLN A 1 89 ? 3.155 -8.395 0.232 1.00 88.38 89 GLN A O 1
ATOM 654 N N . ALA A 1 90 ? 3.084 -6.177 0.621 1.00 90.06 90 ALA A N 1
ATOM 655 C CA . ALA A 1 90 ? 1.818 -5.959 -0.082 1.00 90.06 90 ALA A CA 1
ATOM 656 C C . ALA A 1 90 ? 1.918 -6.373 -1.565 1.00 90.06 90 ALA A C 1
ATOM 658 O O . ALA A 1 90 ? 1.108 -7.145 -2.068 1.00 90.06 90 ALA A O 1
ATOM 659 N N . TRP A 1 91 ? 2.969 -5.945 -2.266 1.00 86.69 91 TRP A N 1
ATOM 660 C CA . TRP A 1 91 ? 3.202 -6.328 -3.662 1.00 86.69 91 TRP A CA 1
ATOM 661 C C . TRP A 1 91 ? 3.417 -7.843 -3.848 1.00 86.69 91 TRP A C 1
ATOM 663 O O . TRP A 1 91 ? 2.922 -8.433 -4.807 1.00 86.69 91 TRP A O 1
ATOM 673 N N . ALA A 1 92 ? 4.119 -8.495 -2.918 1.00 84.50 92 ALA A N 1
ATOM 674 C CA . ALA A 1 92 ? 4.312 -9.942 -2.936 1.00 84.50 92 ALA A CA 1
ATOM 675 C C . ALA A 1 92 ? 2.992 -10.703 -2.714 1.00 84.50 92 ALA A C 1
ATOM 677 O O . ALA A 1 92 ? 2.761 -11.712 -3.380 1.00 84.50 92 ALA A O 1
ATOM 678 N N . ALA A 1 93 ? 2.114 -10.202 -1.837 1.00 88.12 93 ALA A N 1
ATOM 679 C CA . ALA A 1 93 ? 0.788 -10.772 -1.591 1.00 88.12 93 ALA A CA 1
ATOM 680 C C . ALA A 1 93 ? -0.139 -10.671 -2.817 1.00 88.12 93 ALA A C 1
ATOM 682 O O . ALA A 1 93 ? -0.973 -11.545 -3.033 1.00 88.12 93 ALA A O 1
ATOM 683 N N . LEU A 1 94 ? 0.067 -9.668 -3.677 1.00 86.00 94 LEU A N 1
ATOM 684 C CA . LEU A 1 94 ? -0.634 -9.513 -4.961 1.00 86.00 94 LEU A CA 1
ATOM 685 C C . LEU A 1 94 ? -0.149 -10.473 -6.058 1.00 86.00 94 LEU A C 1
ATOM 687 O O . LEU A 1 94 ? -0.627 -10.413 -7.189 1.00 86.00 94 LEU A O 1
ATOM 691 N N . GLY A 1 95 ? 0.794 -11.360 -5.738 1.00 78.81 95 GLY A N 1
ATOM 692 C CA . GLY A 1 95 ? 1.314 -12.369 -6.652 1.00 78.81 95 GLY A CA 1
ATOM 693 C C . GLY A 1 95 ? 2.749 -12.122 -7.094 1.00 78.81 95 GLY A C 1
ATOM 694 O O . GLY A 1 95 ? 3.330 -13.055 -7.635 1.00 78.81 95 GLY A O 1
ATOM 695 N N . GLY A 1 96 ? 3.334 -10.938 -6.833 1.00 65.19 96 GLY A N 1
ATOM 696 C CA . GLY A 1 96 ? 4.779 -10.630 -6.881 1.00 65.19 96 GLY A CA 1
ATOM 697 C C . GLY A 1 96 ? 5.588 -11.119 -8.095 1.00 65.19 96 GLY A C 1
ATOM 698 O O . GLY A 1 96 ? 6.814 -11.168 -8.044 1.00 65.19 96 GLY A O 1
ATOM 699 N N . ARG A 1 97 ? 4.914 -11.564 -9.146 1.00 53.06 97 ARG A N 1
ATOM 700 C CA . ARG A 1 97 ? 5.434 -12.131 -10.379 1.00 53.06 97 ARG A CA 1
ATOM 701 C C . ARG A 1 97 ? 4.337 -11.878 -11.387 1.00 53.06 97 ARG A C 1
ATOM 703 O O . ARG A 1 97 ? 3.291 -12.527 -11.338 1.00 53.06 97 ARG A O 1
ATOM 710 N N . ASN A 1 98 ? 4.546 -10.915 -12.270 1.00 46.78 98 ASN A N 1
ATOM 711 C CA . ASN A 1 98 ? 3.732 -10.839 -13.468 1.00 46.78 98 ASN A CA 1
ATOM 712 C C . ASN A 1 98 ? 4.098 -12.031 -14.372 1.00 46.78 98 ASN A C 1
ATOM 714 O O . ASN A 1 98 ? 4.849 -11.887 -15.328 1.00 46.78 98 ASN A O 1
ATOM 718 N N . GLU A 1 99 ? 3.609 -13.229 -14.052 1.00 42.09 99 GLU A N 1
ATOM 719 C CA . GLU A 1 99 ? 3.560 -14.324 -15.015 1.00 42.09 99 GLU A CA 1
ATOM 720 C C . GLU A 1 99 ? 2.106 -14.745 -15.205 1.00 42.09 99 GLU A C 1
ATOM 722 O O . GLU A 1 99 ? 1.574 -15.581 -14.483 1.00 42.09 99 GLU A O 1
ATOM 727 N N . ASP A 1 100 ? 1.477 -14.159 -16.222 1.00 39.88 100 ASP A N 1
ATOM 728 C CA . ASP A 1 100 ? 0.632 -14.941 -17.116 1.00 39.88 100 ASP A CA 1
ATOM 729 C C . ASP A 1 100 ? 0.820 -14.458 -18.576 1.00 39.88 100 ASP A C 1
ATOM 731 O O . ASP A 1 100 ? 0.069 -13.626 -19.091 1.00 39.88 100 ASP A O 1
ATOM 735 N N . PRO A 1 101 ? 1.842 -14.966 -19.291 1.00 45.12 101 PRO A N 1
ATOM 736 C CA . PRO A 1 101 ? 1.834 -15.044 -20.746 1.00 45.12 101 PRO A CA 1
ATOM 737 C C . PRO A 1 101 ? 0.955 -16.201 -21.269 1.00 45.12 101 PRO A C 1
ATOM 739 O O . PRO A 1 101 ? 0.953 -16.449 -22.476 1.00 45.12 101 PRO A O 1
ATOM 742 N N . SER A 1 102 ? 0.158 -16.873 -20.424 1.00 44.75 102 SER A N 1
ATOM 743 C CA . SER A 1 102 ? -0.907 -17.808 -20.840 1.00 44.75 102 SER A CA 1
ATOM 744 C C . SER A 1 102 ? -2.033 -17.109 -21.621 1.00 44.75 102 SER A C 1
ATOM 746 O O . SER A 1 102 ? -2.937 -17.764 -22.138 1.00 44.75 102 SER A O 1
ATOM 748 N N . ARG A 1 103 ? -1.942 -15.791 -21.848 1.00 42.75 103 ARG A N 1
ATOM 749 C CA . ARG A 1 103 ? -2.652 -15.084 -22.924 1.00 42.75 103 ARG A CA 1
ATOM 750 C C . ARG A 1 103 ? -1.970 -15.231 -24.299 1.00 42.75 103 ARG A C 1
ATOM 752 O O . ARG A 1 103 ? -1.795 -14.249 -25.024 1.00 42.75 103 ARG A O 1
ATOM 759 N N . ARG A 1 104 ? -1.640 -16.460 -24.707 1.00 43.06 104 ARG A N 1
ATOM 760 C CA . ARG A 1 104 ? -1.522 -16.842 -26.128 1.00 43.06 104 ARG A CA 1
ATOM 761 C C . ARG A 1 104 ? -2.443 -18.041 -26.394 1.00 43.06 104 ARG A C 1
ATOM 763 O O . ARG A 1 104 ? -2.411 -18.967 -25.590 1.00 43.06 104 ARG A O 1
ATOM 770 N N . PRO A 1 105 ? -3.274 -17.997 -27.454 1.00 45.78 105 PRO A N 1
ATOM 771 C CA . PRO A 1 105 ? -4.173 -19.097 -27.806 1.00 45.78 105 PRO A CA 1
ATOM 772 C C . PRO A 1 105 ? -3.416 -20.364 -28.212 1.00 45.78 105 PRO A C 1
ATOM 774 O O . PRO A 1 105 ? -2.276 -20.235 -28.722 1.00 45.78 105 PRO A O 1
#

Radius of gyration: 19.51 Å; chains: 1; bounding box: 54×35×44 Å

Foldseek 3Di:
DDDDDPDDDDDDDDDDDDDDDDDPPDPPPPQDPVLVVVLVLLVVQADCVLAQHFLVSRLVSSVVSVHDVVSSVLSVPADPPDTDRDSCSSCVSSVSDPDDPVPDD

Secondary structure (DSSP, 8-state):
--------------------SS---S--TT--HHHHHHHHHHHHH--GGG-SB-HHHHHHHHHHTT--HHHHHHHHTSPTT--BSSHHHHHHHTTSS--------

Organism: NCBI:txid1424081